Protein AF-A0A5X4XEV2-F1 (afdb_monomer)

Structure (mmCIF, N/CA/C/O backbone):
data_AF-A0A5X4XEV2-F1
#
_entry.id   AF-A0A5X4XEV2-F1
#
loop_
_atom_site.group_PDB
_atom_site.id
_atom_site.type_symbol
_atom_site.label_atom_id
_atom_site.label_alt_id
_atom_site.label_comp_id
_atom_site.label_asym_id
_atom_site.label_entity_id
_atom_site.label_seq_id
_atom_site.pdbx_PDB_ins_code
_atom_site.Cartn_x
_atom_site.Cartn_y
_atom_site.Cartn_z
_atom_site.occupancy
_atom_site.B_iso_or_equiv
_atom_site.auth_seq_id
_atom_site.auth_comp_id
_atom_site.auth_asym_id
_atom_site.auth_atom_id
_atom_site.pdbx_PDB_model_num
ATOM 1 N N . MET A 1 1 ? 33.343 60.397 14.499 1.00 38.00 1 MET A N 1
ATOM 2 C CA . MET A 1 1 ? 32.042 59.978 15.059 1.00 38.00 1 MET A CA 1
ATOM 3 C C . MET A 1 1 ? 31.693 58.608 14.501 1.00 38.00 1 MET A C 1
ATOM 5 O O . MET A 1 1 ? 31.840 58.446 13.301 1.00 38.00 1 MET A O 1
ATOM 9 N N . GLN A 1 2 ? 31.214 57.716 15.379 1.00 44.31 2 GLN A N 1
ATOM 10 C CA . GLN A 1 2 ? 30.394 56.513 15.117 1.00 44.31 2 GLN A CA 1
ATOM 11 C C . GLN A 1 2 ? 31.117 55.279 14.528 1.00 44.31 2 GLN A C 1
ATOM 13 O O . GLN A 1 2 ? 31.561 55.292 13.391 1.00 44.31 2 GLN A O 1
ATOM 18 N N . VAL A 1 3 ? 31.498 54.343 15.413 1.00 43.12 3 VAL A N 1
ATOM 19 C CA . VAL A 1 3 ? 30.909 53.005 15.738 1.00 43.12 3 VAL A CA 1
ATOM 20 C C . VAL A 1 3 ? 31.495 51.888 14.852 1.00 43.12 3 VAL A C 1
ATOM 22 O O . VAL A 1 3 ? 31.408 51.961 13.638 1.00 43.12 3 VAL A O 1
ATOM 25 N N . ALA A 1 4 ? 32.362 51.030 15.415 1.00 39.34 4 ALA A N 1
ATOM 26 C CA . ALA A 1 4 ? 32.105 49.610 15.748 1.00 39.34 4 ALA A CA 1
ATOM 27 C C . ALA A 1 4 ? 31.676 48.770 14.518 1.00 39.34 4 ALA A C 1
ATOM 29 O O . ALA A 1 4 ? 30.735 49.132 13.834 1.00 39.34 4 ALA A O 1
ATOM 30 N N . ASN A 1 5 ? 32.262 47.627 14.163 1.00 38.41 5 ASN A N 1
ATOM 31 C CA . ASN A 1 5 ? 32.803 46.561 14.993 1.00 38.41 5 ASN A CA 1
ATOM 32 C C . ASN A 1 5 ? 33.659 45.616 14.119 1.00 38.41 5 ASN A C 1
ATOM 34 O O . ASN A 1 5 ? 33.321 45.350 12.968 1.00 38.41 5 ASN A O 1
ATOM 38 N N . GLN A 1 6 ? 34.753 45.116 14.687 1.00 44.41 6 GLN A N 1
ATOM 39 C CA . GLN A 1 6 ? 35.587 44.045 14.140 1.00 44.41 6 GLN A CA 1
ATOM 40 C C . GLN A 1 6 ? 34.987 42.676 14.536 1.00 44.41 6 GLN A C 1
ATOM 42 O O . GLN A 1 6 ? 34.251 42.587 15.512 1.00 44.41 6 GLN A O 1
ATOM 47 N N . ASN A 1 7 ? 35.407 41.615 13.840 1.00 38.28 7 ASN A N 1
ATOM 48 C CA . ASN A 1 7 ? 35.335 40.190 14.216 1.00 38.28 7 ASN A CA 1
ATOM 49 C C . ASN A 1 7 ? 34.052 39.348 13.977 1.00 38.28 7 ASN A C 1
ATOM 51 O O . ASN A 1 7 ? 33.161 39.280 14.817 1.00 38.28 7 ASN A O 1
ATOM 55 N N . ALA A 1 8 ? 34.173 38.503 12.936 1.00 42.47 8 ALA A N 1
ATOM 56 C CA . ALA A 1 8 ? 33.989 37.034 12.950 1.00 42.47 8 ALA A CA 1
ATOM 57 C C . ALA A 1 8 ? 32.546 36.447 12.832 1.00 42.47 8 ALA A C 1
ATOM 59 O O . ALA A 1 8 ? 31.571 37.187 12.876 1.00 42.47 8 ALA A O 1
ATOM 60 N N . PRO A 1 9 ? 32.388 35.137 12.521 1.00 53.22 9 PRO A N 1
ATOM 61 C CA . PRO A 1 9 ? 31.977 34.663 11.194 1.00 53.22 9 PRO A CA 1
ATOM 62 C C . PRO A 1 9 ? 30.689 33.818 11.225 1.00 53.22 9 PRO A C 1
ATOM 64 O O . PRO A 1 9 ? 30.457 33.045 12.150 1.00 53.22 9 PRO A O 1
ATOM 67 N N . GLY A 1 10 ? 29.866 33.881 10.179 1.00 35.44 10 GLY A N 1
ATOM 68 C CA . GLY A 1 10 ? 28.685 33.023 10.124 1.00 35.44 10 GLY A CA 1
ATOM 69 C C . GLY A 1 10 ? 27.785 33.249 8.921 1.00 35.44 10 GLY A C 1
ATOM 70 O O . GLY A 1 10 ? 26.967 34.155 8.926 1.00 35.44 10 GLY A O 1
ATOM 71 N N . GLN A 1 11 ? 27.887 32.309 7.982 1.00 45.56 11 GLN A N 1
ATOM 72 C CA . GLN A 1 11 ? 26.792 31.782 7.160 1.00 45.56 11 GLN A CA 1
ATOM 73 C C . GLN A 1 11 ? 26.235 32.609 5.981 1.00 45.56 11 GLN A C 1
ATOM 75 O O . GLN A 1 11 ? 26.355 33.830 5.932 1.00 45.56 11 GLN A O 1
ATOM 80 N N . PRO A 1 12 ? 25.710 31.896 4.958 1.00 47.31 12 PRO A N 1
ATOM 81 C CA . PRO A 1 12 ? 25.701 32.338 3.572 1.00 47.31 12 PRO A CA 1
ATOM 82 C C . PRO A 1 12 ? 24.344 32.901 3.138 1.00 47.31 12 PRO A C 1
ATOM 84 O O . PRO A 1 12 ? 23.293 32.493 3.628 1.00 47.31 12 PRO A O 1
ATOM 87 N N . SER A 1 13 ? 24.355 33.788 2.144 1.00 43.50 13 SER A N 1
ATOM 88 C CA . SER A 1 13 ? 23.149 34.262 1.459 1.00 43.50 13 SER A CA 1
ATOM 89 C C . SER A 1 13 ? 23.216 33.911 -0.030 1.00 43.50 13 SER A C 1
ATOM 91 O O . SER A 1 13 ? 23.925 34.547 -0.796 1.00 43.50 13 SER A O 1
ATOM 93 N N . LEU A 1 14 ? 22.501 32.836 -0.368 1.00 44.69 14 LEU A N 1
ATOM 94 C CA . LEU A 1 14 ? 21.601 32.643 -1.515 1.00 44.69 14 LEU A CA 1
ATOM 95 C C . LEU A 1 14 ? 22.022 33.071 -2.941 1.00 44.69 14 LEU A C 1
ATOM 97 O O . LEU A 1 14 ? 22.116 34.246 -3.272 1.00 44.69 14 LEU A O 1
ATOM 101 N N . SER A 1 15 ? 22.017 32.044 -3.801 1.00 46.38 15 SER A N 1
ATOM 102 C CA . SER A 1 15 ? 21.331 32.007 -5.105 1.00 46.38 15 SER A CA 1
ATOM 103 C C . SER A 1 15 ? 21.875 32.851 -6.261 1.00 46.38 15 SER A C 1
ATOM 105 O O . SER A 1 15 ? 21.515 34.007 -6.438 1.00 46.38 15 SER A O 1
ATOM 107 N N . ASN A 1 16 ? 22.652 32.202 -7.131 1.00 42.06 16 ASN A N 1
ATOM 108 C CA . ASN A 1 16 ? 22.270 31.886 -8.519 1.00 42.06 16 ASN A CA 1
ATOM 109 C C . ASN A 1 16 ? 23.535 31.512 -9.297 1.00 42.06 16 ASN A C 1
ATOM 111 O O . ASN A 1 16 ? 24.273 32.379 -9.756 1.00 42.06 16 ASN A O 1
ATOM 115 N N . TYR A 1 17 ? 23.768 30.213 -9.473 1.00 45.00 17 TYR A N 1
ATOM 116 C CA . TYR A 1 17 ? 24.698 29.752 -10.495 1.00 45.00 17 TYR A CA 1
ATOM 117 C C . TYR A 1 17 ? 23.920 29.518 -11.788 1.00 45.00 17 TYR A C 1
ATOM 119 O O . TYR A 1 17 ? 23.282 28.483 -11.974 1.00 45.00 17 TYR A O 1
ATOM 127 N N . ASP A 1 18 ? 23.975 30.525 -12.657 1.00 44.56 18 ASP A N 1
ATOM 128 C CA . ASP A 1 18 ? 23.758 30.380 -14.090 1.00 44.56 18 ASP A CA 1
ATOM 129 C C . ASP A 1 18 ? 24.847 29.448 -14.646 1.00 44.56 18 ASP A C 1
ATOM 131 O O . ASP A 1 18 ? 26.029 29.785 -14.676 1.00 44.56 18 ASP A O 1
ATOM 135 N N . PHE A 1 19 ? 24.448 28.239 -15.037 1.00 51.53 19 PHE A N 1
ATOM 136 C CA . PHE A 1 19 ? 25.269 27.320 -15.825 1.00 51.53 19 PHE A CA 1
ATOM 137 C C . PHE A 1 19 ? 24.706 27.249 -17.247 1.00 51.53 19 PHE A C 1
ATOM 139 O O . PHE A 1 19 ? 24.366 26.177 -17.750 1.00 51.53 19 PHE A O 1
ATOM 146 N N . SER A 1 20 ? 24.637 28.394 -17.930 1.00 53.84 20 SER A N 1
ATOM 147 C CA . SER A 1 20 ? 24.452 28.445 -19.385 1.00 53.84 20 SER A CA 1
ATOM 148 C C . SER A 1 20 ? 25.756 28.118 -20.117 1.00 53.84 20 SER A C 1
ATOM 150 O O . SER A 1 20 ? 26.235 28.906 -20.920 1.00 53.84 20 SER A O 1
ATOM 152 N N . GLN A 1 21 ? 26.355 26.954 -19.845 1.00 54.28 21 GLN A N 1
ATOM 153 C CA . GLN A 1 21 ? 27.439 26.385 -20.655 1.00 54.28 21 GLN A CA 1
ATOM 154 C C . GLN A 1 21 ? 27.399 24.856 -20.587 1.00 54.28 21 GLN A C 1
ATOM 156 O O . GLN A 1 21 ? 28.130 24.221 -19.828 1.00 54.28 21 GLN A O 1
ATOM 161 N N . ARG A 1 22 ? 26.549 24.238 -21.412 1.00 51.59 22 ARG A N 1
ATOM 162 C CA . ARG A 1 22 ? 26.744 22.843 -21.824 1.00 51.59 22 ARG A CA 1
ATOM 163 C C . ARG A 1 22 ? 26.696 22.780 -23.353 1.00 51.59 22 ARG A C 1
ATOM 165 O O . ARG A 1 22 ? 25.700 23.213 -23.926 1.00 51.59 22 ARG A O 1
ATOM 172 N N . PRO A 1 23 ? 27.754 22.290 -24.020 1.00 53.81 23 PRO A N 1
ATOM 173 C CA . PRO A 1 23 ? 27.787 22.166 -25.471 1.00 53.81 23 PRO A CA 1
ATOM 174 C C . PRO A 1 23 ? 26.729 21.167 -25.960 1.00 53.81 23 PRO A C 1
ATOM 176 O O . PRO A 1 23 ? 26.531 20.110 -25.359 1.00 53.81 23 PRO A O 1
ATOM 179 N N . ASN A 1 24 ? 26.083 21.492 -27.082 1.00 53.16 24 ASN A N 1
ATOM 180 C CA . ASN A 1 24 ? 25.169 20.624 -27.826 1.00 53.16 24 ASN A CA 1
ATOM 181 C C . ASN A 1 24 ? 25.911 19.407 -28.420 1.00 53.16 24 ASN A C 1
ATOM 183 O O . ASN A 1 24 ? 26.162 19.338 -29.621 1.00 53.16 24 ASN A O 1
ATOM 187 N N . VAL A 1 25 ? 26.240 18.419 -27.589 1.00 57.62 25 VAL A N 1
ATOM 188 C CA . VAL A 1 25 ? 26.893 17.158 -28.002 1.00 57.62 25 VAL A CA 1
ATOM 189 C C . VAL A 1 25 ? 25.919 16.089 -28.525 1.00 57.62 25 VAL A C 1
ATOM 191 O O . VAL A 1 25 ? 26.314 14.950 -28.734 1.00 57.62 25 VAL A O 1
ATOM 194 N N . GLY A 1 26 ? 24.643 16.417 -28.738 1.00 51.59 26 GLY A N 1
ATOM 195 C CA . GLY A 1 26 ? 23.605 15.407 -28.986 1.00 51.59 26 GLY A CA 1
ATOM 196 C C . GLY A 1 26 ? 23.166 15.183 -30.434 1.00 51.59 26 GLY A C 1
ATOM 197 O O . GLY A 1 26 ? 22.459 14.215 -30.686 1.00 51.59 26 GLY A O 1
ATOM 198 N N . VAL A 1 27 ? 23.516 16.049 -31.393 1.00 58.69 27 VAL A N 1
ATOM 199 C CA . VAL A 1 27 ? 22.901 15.998 -32.739 1.00 58.69 27 VAL A CA 1
ATOM 200 C C . VAL A 1 27 ? 23.942 16.186 -33.840 1.00 58.69 27 VAL A C 1
ATOM 202 O O . VAL A 1 27 ? 23.892 17.113 -34.637 1.00 58.69 27 VAL A O 1
ATOM 205 N N . GLN A 1 28 ? 24.912 15.279 -33.877 1.00 54.28 28 GLN A N 1
ATOM 206 C CA . GLN A 1 28 ? 25.735 15.015 -35.061 1.00 54.28 28 GLN A CA 1
ATOM 207 C C . GLN A 1 28 ? 25.769 13.500 -35.293 1.00 54.28 28 GLN A C 1
ATOM 209 O O . GLN A 1 28 ? 26.813 12.864 -35.247 1.00 54.28 28 GLN A O 1
ATOM 214 N N . LEU A 1 29 ? 24.592 12.901 -35.490 1.00 54.25 29 LEU A N 1
ATOM 215 C CA . LEU A 1 29 ? 24.440 11.485 -35.843 1.00 54.25 29 LEU A CA 1
ATOM 216 C C . LEU A 1 29 ? 23.557 11.348 -37.091 1.00 54.25 29 LEU A C 1
ATOM 218 O O . LEU A 1 29 ? 22.565 10.631 -37.100 1.00 54.25 29 LEU A O 1
ATOM 222 N N . ALA A 1 30 ? 23.888 12.100 -38.142 1.00 56.88 30 ALA A N 1
ATOM 223 C CA . ALA A 1 30 ? 23.190 12.029 -39.429 1.00 56.88 30 ALA A CA 1
ATOM 224 C C . ALA A 1 30 ? 24.101 11.614 -40.598 1.00 56.88 30 ALA A C 1
ATOM 226 O O . ALA A 1 30 ? 23.652 11.601 -41.739 1.00 56.88 30 ALA A O 1
ATOM 227 N N . GLN A 1 31 ? 25.364 11.243 -40.347 1.00 47.97 31 GLN A N 1
ATOM 228 C CA . GLN A 1 31 ? 26.290 10.775 -41.387 1.00 47.97 31 GLN A CA 1
ATOM 229 C C . GLN A 1 31 ? 27.092 9.566 -40.896 1.00 47.97 31 GLN A C 1
ATOM 231 O O . GLN A 1 31 ? 28.210 9.694 -40.416 1.00 47.97 31 GLN A O 1
ATOM 236 N N . GLY A 1 32 ? 26.501 8.374 -40.966 1.00 46.94 32 GLY A N 1
ATOM 237 C CA . GLY A 1 32 ? 27.160 7.160 -40.474 1.00 46.94 32 GLY A CA 1
ATOM 238 C C . GLY A 1 32 ? 26.431 5.868 -40.822 1.00 46.94 32 GLY A C 1
ATOM 239 O O . GLY A 1 32 ? 26.342 4.975 -39.991 1.00 46.94 32 GLY A O 1
ATOM 240 N N . ILE A 1 33 ? 25.896 5.755 -42.040 1.00 52.38 33 ILE A N 1
ATOM 241 C CA . ILE A 1 33 ? 25.111 4.590 -42.500 1.00 52.38 33 ILE A CA 1
ATOM 242 C C . ILE A 1 33 ? 25.954 3.286 -42.599 1.00 52.38 33 ILE A C 1
ATOM 244 O O . ILE A 1 33 ? 25.407 2.211 -42.806 1.00 52.38 33 ILE A O 1
ATOM 248 N N . GLY A 1 34 ? 27.274 3.323 -42.365 1.00 45.78 34 GLY A N 1
ATOM 249 C CA . GLY A 1 34 ? 28.163 2.150 -42.461 1.00 45.78 34 GLY A CA 1
ATOM 250 C C . GLY A 1 34 ? 28.458 1.365 -41.169 1.00 45.78 34 GLY A C 1
ATOM 251 O O . GLY A 1 34 ? 28.997 0.268 -41.265 1.00 45.78 34 GLY A O 1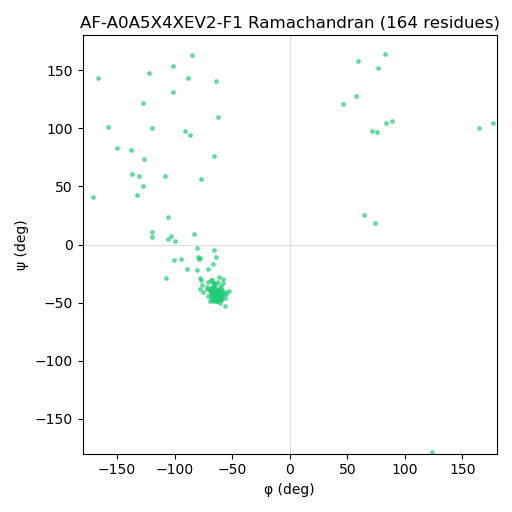
ATOM 252 N N . ALA A 1 35 ? 28.134 1.878 -39.972 1.00 44.50 35 ALA A N 1
ATOM 253 C CA . ALA A 1 35 ? 28.538 1.279 -38.677 1.00 44.50 35 ALA A CA 1
ATOM 254 C C . ALA A 1 35 ? 27.358 0.854 -37.773 1.00 44.50 35 ALA A C 1
ATOM 256 O O . ALA A 1 35 ? 27.528 0.532 -36.597 1.00 44.50 35 ALA A O 1
ATOM 257 N N . VAL A 1 36 ? 26.142 0.859 -38.318 1.00 47.62 36 VAL A N 1
ATOM 258 C CA . VAL A 1 36 ? 24.882 0.686 -37.576 1.00 47.62 36 VAL A CA 1
ATOM 259 C C . VAL A 1 36 ? 24.534 -0.766 -37.223 1.00 47.62 36 VAL A C 1
ATOM 261 O O . VAL A 1 36 ? 23.659 -0.989 -36.399 1.00 47.62 36 VAL A O 1
ATOM 264 N N . GLY A 1 37 ? 25.230 -1.769 -37.766 1.00 46.56 37 GLY A N 1
ATOM 265 C CA . GLY A 1 37 ? 24.892 -3.176 -37.505 1.00 46.56 37 GLY A CA 1
ATOM 266 C C . GLY A 1 37 ? 25.179 -3.658 -36.074 1.00 46.56 37 GLY A C 1
ATOM 267 O O . GLY A 1 37 ? 24.376 -4.389 -35.509 1.00 46.56 37 GLY A O 1
ATOM 268 N N . GLN A 1 38 ? 26.301 -3.246 -35.466 1.00 46.69 38 GLN A N 1
ATOM 269 C CA . GLN A 1 38 ? 26.755 -3.789 -34.169 1.00 46.69 38 GLN A CA 1
ATOM 270 C C . GLN A 1 38 ? 26.592 -2.824 -32.981 1.00 46.69 38 GLN A C 1
ATOM 272 O O . GLN A 1 38 ? 26.390 -3.278 -31.856 1.00 46.69 38 GLN A O 1
ATOM 277 N N . ALA A 1 39 ? 26.637 -1.504 -33.201 1.00 49.91 39 ALA A N 1
ATOM 278 C CA . ALA A 1 39 ? 26.470 -0.514 -32.130 1.00 49.91 39 ALA A CA 1
ATOM 279 C C . ALA A 1 39 ? 24.997 -0.309 -31.723 1.00 49.91 39 ALA A C 1
ATOM 281 O O . ALA A 1 39 ? 24.717 -0.027 -30.559 1.00 49.91 39 ALA A O 1
ATOM 282 N N . ILE A 1 40 ? 24.052 -0.515 -32.650 1.00 50.25 40 ILE A N 1
ATOM 283 C CA . ILE A 1 40 ? 22.614 -0.454 -32.348 1.00 50.25 40 ILE A CA 1
ATOM 284 C C . ILE A 1 40 ? 22.218 -1.589 -31.395 1.00 50.25 40 ILE A C 1
ATOM 286 O O . ILE A 1 40 ? 21.544 -1.328 -30.405 1.00 50.25 40 ILE A O 1
ATOM 290 N N . GLN A 1 41 ? 22.729 -2.812 -31.595 1.00 50.19 41 GLN A N 1
ATOM 291 C CA . GLN A 1 41 ? 22.442 -3.936 -30.692 1.00 50.19 41 GLN A CA 1
ATOM 292 C C . GLN A 1 41 ? 22.913 -3.696 -29.249 1.00 50.19 41 GLN A C 1
ATOM 294 O O . GLN A 1 41 ? 22.201 -4.051 -28.311 1.00 50.19 41 GLN A O 1
ATOM 299 N N . GLN A 1 42 ? 24.092 -3.093 -29.049 1.00 52.03 42 GLN A N 1
ATOM 300 C CA . GLN A 1 42 ? 24.590 -2.806 -27.696 1.00 52.03 42 GLN A CA 1
ATOM 301 C C . GLN A 1 42 ? 23.823 -1.664 -27.020 1.00 52.03 42 GLN A C 1
ATOM 303 O O . GLN A 1 42 ? 23.561 -1.730 -25.819 1.00 52.03 42 GLN A O 1
ATOM 308 N N . ASN A 1 43 ? 23.427 -0.636 -27.777 1.00 55.81 43 ASN A N 1
ATOM 309 C CA . ASN A 1 43 ? 22.701 0.500 -27.216 1.00 55.81 43 ASN A CA 1
ATOM 310 C C . ASN A 1 43 ? 21.222 0.172 -26.938 1.00 55.81 43 ASN A C 1
ATOM 312 O O . ASN A 1 43 ? 20.686 0.610 -25.922 1.00 55.81 43 ASN A O 1
ATOM 316 N N . GLU A 1 44 ? 20.579 -0.652 -27.775 1.00 59.25 44 GLU A N 1
ATOM 317 C CA . GLU A 1 44 ? 19.208 -1.129 -27.541 1.00 59.25 44 GLU A CA 1
ATOM 318 C C . GLU A 1 44 ? 19.104 -1.999 -26.288 1.00 59.25 44 GLU A C 1
ATOM 320 O O . GLU A 1 44 ? 18.175 -1.828 -25.501 1.00 59.25 44 GLU A O 1
ATOM 325 N N . ALA A 1 45 ? 20.063 -2.902 -26.058 1.00 61.50 45 ALA A N 1
ATOM 326 C CA . ALA A 1 45 ? 20.065 -3.746 -24.864 1.00 61.50 45 ALA A CA 1
ATOM 327 C C . ALA A 1 45 ? 20.213 -2.915 -23.576 1.00 61.50 45 ALA A C 1
ATOM 329 O O . ALA A 1 45 ? 19.486 -3.135 -22.605 1.00 61.50 45 ALA A O 1
ATOM 330 N N . ALA A 1 46 ? 21.100 -1.914 -23.585 1.00 66.38 46 ALA A N 1
ATOM 331 C CA . ALA A 1 46 ? 21.287 -1.004 -22.458 1.00 66.38 46 ALA A CA 1
ATOM 332 C C . ALA A 1 46 ? 20.055 -0.115 -22.212 1.00 66.38 46 ALA A C 1
ATOM 334 O O . ALA A 1 46 ? 19.652 0.078 -21.062 1.00 66.38 46 ALA A O 1
ATOM 335 N N . GLN A 1 47 ? 19.420 0.392 -23.275 1.00 70.62 47 GLN A N 1
ATOM 336 C CA . GLN A 1 47 ? 18.179 1.159 -23.156 1.00 70.62 47 GLN A CA 1
ATOM 337 C C . GLN A 1 47 ? 17.036 0.304 -22.616 1.00 70.62 47 GLN A C 1
ATOM 339 O O . GLN A 1 47 ? 16.376 0.733 -21.675 1.00 70.62 47 GLN A O 1
ATOM 344 N N . ARG A 1 48 ? 16.844 -0.918 -23.127 1.00 73.62 48 ARG A N 1
ATOM 345 C CA . ARG A 1 48 ? 15.805 -1.837 -22.637 1.00 73.62 48 ARG A CA 1
ATOM 346 C C . ARG A 1 48 ? 15.982 -2.190 -21.169 1.00 73.62 48 ARG A C 1
ATOM 348 O O . ARG A 1 48 ? 15.002 -2.192 -20.433 1.00 73.62 48 ARG A O 1
ATOM 355 N N . LEU A 1 49 ? 17.216 -2.416 -20.720 1.00 74.12 49 LEU A N 1
ATOM 356 C CA . LEU A 1 49 ? 17.492 -2.688 -19.311 1.00 74.12 49 LEU A CA 1
ATOM 357 C C . LEU A 1 49 ? 17.199 -1.472 -18.417 1.00 74.12 49 LEU A C 1
ATOM 359 O O . LEU A 1 49 ? 16.736 -1.625 -17.287 1.00 74.12 49 LEU A O 1
ATOM 363 N N . SER A 1 50 ? 17.472 -0.263 -18.906 1.00 80.75 50 SER A N 1
ATOM 364 C CA . SER A 1 50 ? 17.192 0.980 -18.181 1.00 80.75 50 SER A CA 1
ATOM 365 C C . SER A 1 50 ? 15.686 1.266 -18.100 1.00 80.75 50 SER A C 1
ATOM 367 O O . SER A 1 50 ? 15.168 1.563 -17.023 1.00 80.75 50 SER A O 1
ATOM 369 N N . ASP A 1 51 ? 14.965 1.093 -19.212 1.00 82.56 51 ASP A N 1
ATOM 370 C CA . ASP A 1 51 ? 13.504 1.225 -19.276 1.00 82.56 51 ASP A CA 1
ATOM 371 C C . ASP A 1 51 ? 12.816 0.196 -18.373 1.00 82.56 51 ASP A C 1
ATOM 373 O O . ASP A 1 51 ? 11.951 0.549 -17.572 1.00 82.56 51 ASP A O 1
ATOM 377 N N . PHE A 1 52 ? 13.282 -1.057 -18.415 1.00 84.38 52 PHE A N 1
ATOM 378 C CA . PHE A 1 52 ? 12.839 -2.120 -17.521 1.00 84.38 52 PHE A CA 1
ATOM 379 C C . PHE A 1 52 ? 13.030 -1.740 -16.051 1.00 84.38 52 PHE A C 1
ATOM 381 O O . PHE A 1 52 ? 12.070 -1.795 -15.294 1.00 84.38 52 PHE A O 1
ATOM 388 N N . GLN A 1 53 ? 14.231 -1.323 -15.634 1.00 83.69 53 GLN A N 1
ATOM 389 C CA . GLN A 1 53 ? 14.489 -0.956 -14.235 1.00 83.69 53 GLN A CA 1
ATOM 390 C C . GLN A 1 53 ? 13.575 0.177 -13.764 1.00 83.69 53 GLN A C 1
ATOM 392 O O . GLN A 1 53 ? 13.073 0.150 -12.640 1.00 83.69 53 GLN A O 1
ATOM 397 N N . LYS A 1 54 ? 13.329 1.163 -14.630 1.00 86.50 54 LYS A N 1
ATOM 398 C CA . LYS A 1 54 ? 12.472 2.304 -14.316 1.00 86.50 54 LYS A CA 1
ATOM 399 C C . LYS A 1 54 ? 11.005 1.893 -14.195 1.00 86.50 54 LYS A C 1
ATOM 401 O O . LYS A 1 54 ? 10.364 2.237 -13.204 1.00 86.50 54 LYS A O 1
ATOM 406 N N . ALA A 1 55 ? 10.490 1.143 -15.165 1.00 86.00 55 ALA A N 1
ATOM 407 C CA . ALA A 1 55 ? 9.108 0.681 -15.170 1.00 86.00 55 ALA A CA 1
ATOM 408 C C . ALA A 1 55 ? 8.847 -0.368 -14.076 1.00 86.00 55 ALA A C 1
ATOM 410 O O . ALA A 1 55 ? 7.821 -0.308 -13.409 1.00 86.00 55 ALA A O 1
ATOM 411 N N . PHE A 1 56 ? 9.805 -1.263 -13.819 1.00 85.75 56 PHE A N 1
ATOM 412 C CA . PHE A 1 56 ? 9.761 -2.221 -12.716 1.00 85.75 56 PHE A CA 1
ATOM 413 C C . PHE A 1 56 ? 9.747 -1.496 -11.377 1.00 85.75 56 PHE A C 1
ATOM 415 O O . PHE A 1 56 ? 8.884 -1.777 -10.561 1.00 85.75 56 PHE A O 1
ATOM 422 N N . GLY A 1 57 ? 10.640 -0.526 -11.160 1.00 83.69 57 GLY A N 1
ATOM 423 C CA . GLY A 1 57 ? 10.668 0.252 -9.923 1.00 83.69 57 GLY A CA 1
ATOM 424 C C . GLY A 1 57 ? 9.377 1.039 -9.689 1.00 83.69 57 GLY A C 1
ATOM 425 O O . GLY A 1 57 ? 8.876 1.067 -8.569 1.00 83.69 57 GLY A O 1
ATOM 426 N N . GLN A 1 58 ? 8.802 1.632 -10.740 1.00 87.12 58 GLN A N 1
ATOM 427 C CA . GLN A 1 58 ? 7.517 2.332 -10.655 1.00 87.12 58 GLN A CA 1
ATOM 428 C C . GLN A 1 58 ? 6.359 1.379 -10.357 1.00 87.12 58 GLN A C 1
ATOM 430 O O . GLN A 1 58 ? 5.582 1.645 -9.446 1.00 87.12 58 GLN A O 1
ATOM 435 N N . ALA A 1 59 ? 6.264 0.264 -11.080 1.00 84.75 59 ALA A N 1
ATOM 436 C CA . ALA A 1 59 ? 5.216 -0.727 -10.874 1.00 84.75 59 ALA A CA 1
ATOM 437 C C . ALA A 1 59 ? 5.354 -1.422 -9.510 1.00 84.75 59 ALA A C 1
ATOM 439 O O . ALA A 1 59 ? 4.361 -1.644 -8.827 1.00 84.75 59 ALA A O 1
ATOM 440 N N . TYR A 1 60 ? 6.583 -1.683 -9.064 1.00 80.69 60 TYR A N 1
ATOM 441 C CA . TYR A 1 60 ? 6.877 -2.233 -7.746 1.00 80.69 60 TYR A CA 1
ATOM 442 C C . TYR A 1 60 ? 6.490 -1.261 -6.628 1.00 80.69 60 TYR A C 1
ATOM 444 O O . TYR A 1 60 ? 5.779 -1.645 -5.705 1.00 80.69 60 TYR A O 1
ATOM 452 N N . ALA A 1 61 ? 6.880 0.013 -6.737 1.00 77.88 61 ALA A N 1
ATOM 453 C CA . ALA A 1 61 ? 6.516 1.042 -5.764 1.00 77.88 61 ALA A CA 1
ATOM 454 C C . ALA A 1 61 ? 5.006 1.334 -5.738 1.00 77.88 61 ALA A C 1
ATOM 456 O O . ALA A 1 61 ? 4.462 1.647 -4.682 1.00 77.88 61 ALA A O 1
ATOM 457 N N . ALA A 1 62 ? 4.329 1.231 -6.883 1.00 78.56 62 ALA A N 1
ATOM 458 C CA . ALA A 1 62 ? 2.880 1.379 -6.982 1.00 78.56 62 ALA A CA 1
ATOM 459 C C . ALA A 1 62 ? 2.108 0.119 -6.546 1.00 78.56 62 ALA A C 1
ATOM 461 O O . ALA A 1 62 ? 0.892 0.181 -6.381 1.00 78.56 62 ALA A O 1
ATOM 462 N N . GLY A 1 63 ? 2.785 -1.024 -6.378 1.00 74.94 63 GLY A N 1
ATOM 463 C CA . GLY A 1 63 ? 2.135 -2.317 -6.155 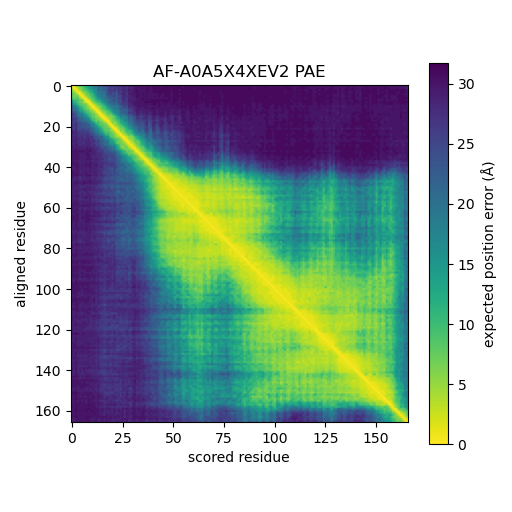1.00 74.94 63 GLY A CA 1
ATOM 464 C C . GLY A 1 63 ? 1.294 -2.790 -7.351 1.00 74.94 63 GLY A C 1
ATOM 465 O O . GLY A 1 63 ? 0.329 -3.536 -7.176 1.00 74.94 63 GLY A O 1
ATOM 466 N N . ASP A 1 64 ? 1.623 -2.335 -8.563 1.00 80.12 64 ASP A N 1
ATOM 467 C CA . ASP A 1 64 ? 0.842 -2.565 -9.776 1.00 80.1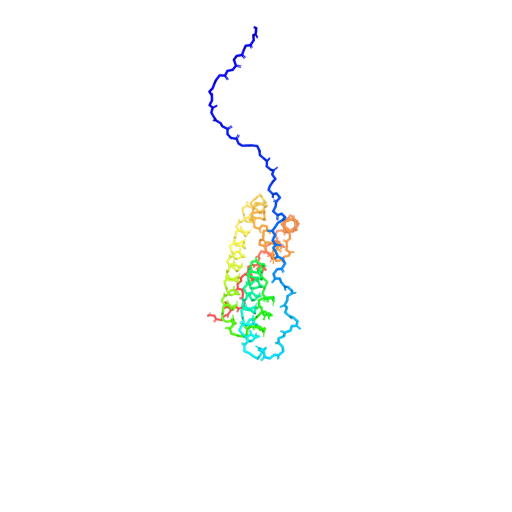2 64 ASP A CA 1
ATOM 468 C C . ASP A 1 64 ? 1.236 -3.892 -10.437 1.00 80.12 64 ASP A C 1
ATOM 470 O O . ASP A 1 64 ? 2.186 -4.006 -11.219 1.00 80.12 64 ASP A O 1
ATOM 474 N N . ARG A 1 65 ? 0.481 -4.935 -10.085 1.00 77.38 65 ARG A N 1
ATOM 475 C CA . ARG A 1 65 ? 0.654 -6.287 -10.624 1.00 77.38 65 ARG A CA 1
ATOM 476 C C . ARG A 1 65 ? 0.427 -6.372 -12.128 1.00 77.38 65 ARG A C 1
ATOM 478 O O . ARG A 1 65 ? 1.068 -7.204 -12.769 1.00 77.38 65 ARG A O 1
ATOM 485 N N . ASP A 1 66 ? -0.465 -5.564 -12.696 1.00 82.75 66 ASP A N 1
ATOM 486 C CA . ASP A 1 66 ? -0.752 -5.644 -14.128 1.00 82.75 66 ASP A CA 1
ATOM 487 C C . ASP A 1 66 ? 0.389 -5.014 -14.929 1.00 82.75 66 ASP A C 1
ATOM 489 O O . ASP A 1 66 ? 0.884 -5.629 -15.876 1.00 82.75 66 ASP A O 1
ATOM 493 N N . ALA A 1 67 ? 0.918 -3.880 -14.456 1.00 83.69 67 ALA A N 1
ATOM 494 C CA . ALA A 1 67 ? 2.122 -3.267 -15.005 1.00 83.69 67 ALA A CA 1
ATOM 495 C C . ALA A 1 67 ? 3.338 -4.202 -14.902 1.00 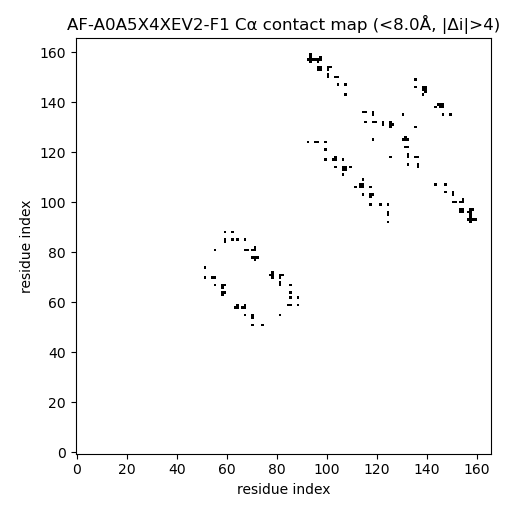83.69 67 ALA A C 1
ATOM 497 O O . ALA A 1 67 ? 4.063 -4.366 -15.883 1.00 83.69 67 ALA A O 1
ATOM 498 N N . LEU A 1 68 ? 3.532 -4.885 -13.765 1.00 85.88 68 LEU A N 1
ATOM 499 C CA . LEU A 1 68 ? 4.581 -5.902 -13.614 1.00 85.88 68 LEU A CA 1
ATOM 500 C C . LEU A 1 68 ? 4.370 -7.085 -14.571 1.00 85.88 68 LEU A C 1
ATOM 502 O O . LEU A 1 68 ? 5.304 -7.498 -15.256 1.00 85.88 68 LEU A O 1
ATOM 506 N N . ARG A 1 69 ? 3.146 -7.602 -14.709 1.00 84.25 69 ARG A N 1
ATOM 507 C CA . ARG A 1 69 ? 2.833 -8.687 -15.654 1.00 84.25 69 ARG A CA 1
ATOM 508 C C . ARG A 1 69 ? 3.067 -8.273 -17.109 1.00 84.25 69 ARG A C 1
ATOM 510 O O . ARG A 1 69 ? 3.567 -9.068 -17.903 1.00 84.25 69 ARG A O 1
ATOM 517 N N . GLN A 1 70 ? 2.745 -7.037 -17.470 1.00 86.56 70 GLN A N 1
ATOM 518 C CA . GLN A 1 70 ? 3.012 -6.498 -18.802 1.00 86.56 70 GLN A CA 1
ATOM 519 C C . GLN A 1 70 ? 4.517 -6.316 -19.040 1.00 86.56 70 GLN A C 1
ATOM 521 O O . GLN A 1 70 ? 5.021 -6.621 -20.127 1.00 86.56 70 GLN A O 1
ATOM 526 N N . LEU A 1 71 ? 5.255 -5.906 -18.005 1.00 85.62 71 LEU A N 1
ATOM 527 C CA . LEU A 1 71 ? 6.714 -5.879 -18.015 1.00 85.62 71 LEU A CA 1
ATOM 528 C C . LEU A 1 71 ? 7.306 -7.275 -18.221 1.00 85.62 71 LEU A C 1
ATOM 530 O O . LEU A 1 71 ? 8.251 -7.423 -18.987 1.00 85.62 71 LEU A O 1
ATOM 534 N N . ALA A 1 72 ? 6.718 -8.295 -17.594 1.00 85.25 72 ALA A N 1
ATOM 535 C CA . ALA A 1 72 ? 7.093 -9.702 -17.730 1.00 85.25 72 ALA A CA 1
ATOM 536 C C . ALA A 1 72 ? 6.848 -10.229 -19.145 1.00 85.25 72 ALA A C 1
ATOM 538 O O . ALA A 1 72 ? 7.700 -10.911 -19.708 1.00 85.25 72 ALA A O 1
ATOM 539 N N . ALA A 1 73 ? 5.724 -9.852 -19.755 1.00 84.19 73 ALA A N 1
ATOM 540 C CA . ALA A 1 73 ? 5.412 -10.206 -21.135 1.00 84.19 73 ALA A CA 1
ATOM 541 C C . ALA A 1 73 ? 6.381 -9.563 -22.146 1.00 84.19 73 ALA A C 1
ATOM 543 O O . ALA A 1 73 ? 6.703 -10.170 -23.165 1.00 84.19 73 ALA A O 1
ATOM 544 N N . THR A 1 74 ? 6.850 -8.342 -21.872 1.00 82.75 74 THR A N 1
ATOM 545 C CA . THR A 1 74 ? 7.774 -7.605 -22.752 1.00 82.75 74 THR A CA 1
ATOM 546 C C . THR A 1 74 ? 9.254 -7.882 -22.466 1.00 82.75 74 THR A C 1
ATO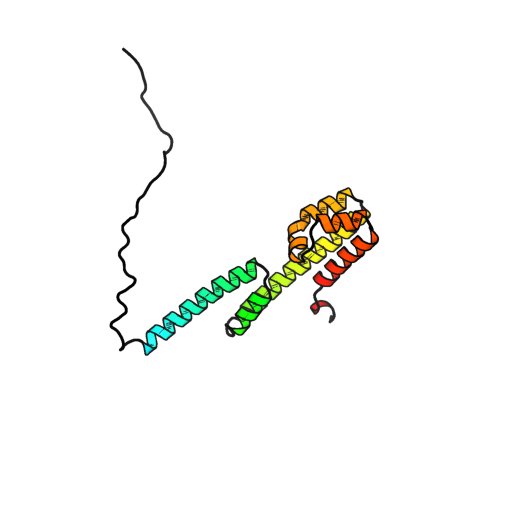M 548 O O . THR A 1 74 ? 10.081 -7.699 -23.359 1.00 82.75 74 THR A O 1
ATOM 551 N N . ASN A 1 75 ? 9.592 -8.357 -21.262 1.00 83.44 75 ASN A N 1
ATOM 552 C CA . ASN A 1 75 ? 10.951 -8.666 -20.811 1.00 83.44 75 ASN A CA 1
ATOM 553 C C . ASN A 1 75 ? 11.022 -10.110 -20.278 1.00 83.44 75 ASN A C 1
ATOM 555 O O . ASN A 1 75 ? 11.122 -10.309 -19.063 1.00 83.44 75 ASN A O 1
ATOM 559 N N . PRO A 1 76 ? 10.983 -11.124 -21.168 1.00 77.44 76 PRO A N 1
ATOM 560 C CA . PRO A 1 76 ? 10.971 -12.530 -20.772 1.00 77.44 76 PRO A CA 1
ATOM 561 C C . PRO A 1 76 ? 12.200 -12.946 -19.948 1.00 77.44 76 PRO A C 1
ATOM 563 O O . PRO A 1 76 ? 12.064 -13.708 -18.996 1.00 77.44 76 PRO A O 1
ATOM 566 N N . ASP A 1 77 ? 13.375 -12.384 -20.247 1.00 84.56 77 ASP A N 1
ATOM 567 C CA . ASP A 1 77 ? 14.619 -12.602 -19.488 1.00 84.56 77 ASP A CA 1
ATOM 568 C C . ASP A 1 77 ? 14.534 -12.147 -18.024 1.00 84.56 77 ASP A C 1
ATOM 570 O O . ASP A 1 77 ? 15.214 -12.689 -17.160 1.00 84.56 77 ASP A O 1
ATOM 574 N N . GLN A 1 78 ? 13.689 -11.157 -17.728 1.00 80.75 78 GLN A N 1
ATOM 575 C CA . GLN A 1 78 ? 13.548 -10.581 -16.390 1.00 80.75 78 GLN A CA 1
ATOM 576 C C . GLN A 1 78 ? 12.287 -11.073 -15.670 1.00 80.75 78 GLN A C 1
ATOM 578 O O . GLN A 1 78 ? 11.971 -10.581 -14.584 1.00 80.75 78 GLN A O 1
ATOM 583 N N . ILE A 1 79 ? 11.562 -12.045 -16.244 1.00 84.38 79 ILE A N 1
ATOM 584 C CA . ILE A 1 79 ? 10.338 -12.608 -15.655 1.00 84.38 79 ILE A CA 1
ATOM 585 C C . ILE A 1 79 ? 10.581 -13.070 -14.223 1.00 84.38 79 ILE A C 1
ATOM 587 O O . ILE A 1 79 ? 9.717 -12.863 -13.381 1.00 84.38 79 ILE A O 1
ATOM 591 N N . GLU A 1 80 ? 11.727 -13.676 -13.927 1.00 84.12 80 GLU A N 1
ATOM 592 C CA . GLU A 1 80 ? 12.025 -14.193 -12.591 1.00 84.12 80 GLU A CA 1
ATOM 593 C C . GLU A 1 80 ? 12.103 -13.067 -11.552 1.00 84.12 80 GLU A C 1
ATOM 595 O O . GLU A 1 80 ? 11.397 -13.114 -10.547 1.00 84.12 80 GLU A O 1
ATOM 600 N N . THR A 1 81 ? 12.852 -12.002 -11.852 1.00 84.56 81 THR A N 1
ATOM 601 C CA . THR A 1 81 ? 12.938 -10.783 -11.032 1.00 84.56 81 THR A CA 1
ATOM 602 C C . THR A 1 81 ? 11.569 -10.136 -10.850 1.00 84.56 81 THR A C 1
ATOM 604 O O . THR A 1 81 ? 11.195 -9.743 -9.745 1.00 84.56 81 THR A O 1
ATOM 607 N N . ILE A 1 82 ? 10.784 -10.055 -11.928 1.00 85.56 82 ILE A N 1
ATOM 608 C CA . ILE A 1 82 ? 9.448 -9.466 -11.880 1.00 85.56 82 ILE A CA 1
ATOM 609 C C . ILE A 1 82 ? 8.490 -10.318 -11.048 1.00 85.56 82 ILE A C 1
ATOM 611 O O . ILE A 1 82 ? 7.733 -9.782 -10.244 1.00 85.56 82 ILE A O 1
ATOM 615 N N . ARG A 1 83 ? 8.529 -11.643 -11.207 1.00 83.69 83 ARG A N 1
ATOM 616 C CA . ARG A 1 83 ? 7.728 -12.591 -10.424 1.00 83.69 83 ARG A CA 1
ATOM 617 C C . ARG A 1 83 ? 8.108 -12.563 -8.954 1.00 83.69 83 ARG A C 1
ATOM 619 O O . ARG A 1 83 ? 7.209 -12.567 -8.122 1.00 83.69 83 ARG A O 1
ATOM 626 N N . GLN A 1 84 ? 9.398 -12.476 -8.639 1.00 85.44 84 GLN A N 1
ATOM 627 C CA . GLN A 1 84 ? 9.863 -12.267 -7.271 1.00 85.44 84 GLN A CA 1
ATOM 628 C C . GLN A 1 84 ? 9.323 -10.947 -6.717 1.00 85.44 84 GLN A C 1
ATOM 630 O O . GLN A 1 84 ? 8.696 -10.955 -5.664 1.00 85.44 84 GLN A O 1
ATOM 635 N N . GLY A 1 85 ? 9.466 -9.838 -7.451 1.00 81.56 85 GLY A N 1
ATOM 636 C CA . GLY A 1 85 ? 8.917 -8.536 -7.061 1.00 81.56 85 GLY A CA 1
ATOM 637 C C . GLY A 1 85 ? 7.406 -8.576 -6.817 1.00 81.56 85 GLY A C 1
ATOM 638 O O . GLY A 1 85 ? 6.945 -8.114 -5.780 1.00 81.56 85 GLY A O 1
ATOM 639 N N . MET A 1 86 ? 6.641 -9.205 -7.716 1.00 82.62 86 MET A N 1
ATOM 640 C CA . MET A 1 86 ? 5.204 -9.437 -7.532 1.00 82.62 86 MET A CA 1
ATOM 641 C C . MET A 1 86 ? 4.905 -10.275 -6.289 1.00 82.62 86 MET A C 1
ATOM 643 O O . MET A 1 86 ? 3.939 -9.975 -5.600 1.00 82.62 86 MET A O 1
ATOM 647 N N . GLY A 1 87 ? 5.704 -11.305 -6.000 1.00 80.44 87 GLY A N 1
ATOM 648 C CA . GLY A 1 87 ? 5.559 -12.132 -4.802 1.00 80.44 87 GLY A CA 1
ATOM 649 C C . GLY A 1 87 ? 5.843 -11.363 -3.512 1.00 80.44 87 GLY A C 1
ATOM 650 O O . GLY A 1 87 ? 5.106 -11.523 -2.547 1.00 80.44 87 GLY A O 1
ATOM 651 N N . PHE A 1 88 ? 6.848 -10.480 -3.499 1.00 80.56 88 PHE A N 1
ATOM 652 C CA . PHE A 1 88 ? 7.129 -9.604 -2.356 1.00 80.56 88 PHE A CA 1
ATOM 653 C C . PHE A 1 88 ? 6.013 -8.585 -2.121 1.00 80.56 88 PHE A C 1
ATOM 655 O O . PHE A 1 88 ? 5.591 -8.418 -0.983 1.00 80.56 88 PHE A O 1
ATOM 662 N N . ILE A 1 89 ? 5.510 -7.944 -3.181 1.00 77.56 89 ILE A N 1
ATOM 663 C CA . ILE A 1 89 ? 4.377 -7.010 -3.091 1.00 77.56 89 ILE A CA 1
ATOM 664 C C . ILE A 1 89 ? 3.135 -7.729 -2.577 1.00 77.56 89 ILE A C 1
ATOM 666 O O . ILE A 1 89 ? 2.427 -7.188 -1.734 1.00 77.56 89 ILE A O 1
ATOM 670 N N . ASP A 1 90 ? 2.864 -8.942 -3.067 1.00 76.50 90 ASP A N 1
ATOM 671 C CA . ASP A 1 90 ? 1.713 -9.702 -2.592 1.00 76.50 90 ASP A CA 1
ATOM 672 C C . ASP A 1 90 ? 1.884 -10.153 -1.156 1.00 76.50 90 ASP A C 1
ATOM 674 O O . ASP A 1 90 ? 0.943 -10.036 -0.390 1.00 76.50 90 ASP A O 1
ATOM 678 N N . ALA A 1 91 ? 3.068 -10.627 -0.772 1.00 76.25 91 ALA A N 1
ATOM 679 C CA . ALA A 1 91 ? 3.346 -11.006 0.605 1.00 76.25 91 ALA A CA 1
ATOM 680 C C . ALA A 1 91 ? 3.200 -9.807 1.552 1.00 76.25 91 ALA A C 1
ATOM 682 O O . ALA A 1 91 ? 2.604 -9.948 2.616 1.00 76.25 91 ALA A O 1
ATOM 683 N N . ASP A 1 92 ? 3.684 -8.629 1.152 1.00 77.44 92 ASP A N 1
ATOM 684 C CA . ASP A 1 92 ? 3.551 -7.388 1.914 1.00 77.44 92 ASP A CA 1
ATOM 685 C C . ASP A 1 92 ? 2.088 -6.933 2.008 1.00 77.44 92 ASP A C 1
ATOM 687 O O . ASP A 1 92 ? 1.594 -6.713 3.114 1.00 77.44 92 ASP A O 1
ATOM 691 N N . LYS A 1 93 ? 1.348 -6.900 0.887 1.00 74.19 93 LYS A N 1
ATOM 692 C CA . LYS A 1 93 ? -0.095 -6.597 0.887 1.00 74.19 93 LYS A CA 1
ATOM 693 C C . LYS A 1 93 ? -0.877 -7.591 1.727 1.00 74.19 93 LYS A C 1
ATOM 695 O O . LYS A 1 93 ? -1.678 -7.171 2.552 1.00 74.19 93 LYS A O 1
ATOM 700 N N . ASN A 1 94 ? -0.637 -8.882 1.555 1.00 75.19 94 ASN A N 1
ATOM 701 C CA . ASN A 1 94 ? -1.310 -9.947 2.289 1.00 75.19 94 ASN A CA 1
ATOM 702 C C . ASN A 1 94 ? -1.022 -9.859 3.785 1.00 75.19 94 ASN A C 1
ATOM 704 O O . ASN A 1 94 ? -1.936 -9.938 4.602 1.00 75.19 94 ASN A O 1
ATOM 708 N N . GLN A 1 95 ? 0.229 -9.615 4.167 1.00 79.69 95 GLN A N 1
ATOM 709 C CA . GLN A 1 95 ? 0.588 -9.406 5.563 1.00 79.69 95 GLN A CA 1
ATOM 710 C C . GLN A 1 95 ? -0.076 -8.142 6.123 1.00 79.69 95 GLN A C 1
ATOM 712 O O . GLN A 1 95 ? -0.668 -8.195 7.199 1.00 79.69 95 GLN A O 1
ATOM 717 N N . ALA A 1 96 ? -0.039 -7.025 5.392 1.00 77.94 96 ALA A N 1
ATOM 718 C CA . ALA A 1 96 ? -0.649 -5.764 5.806 1.00 77.94 96 ALA A CA 1
ATOM 719 C C . ALA A 1 96 ? -2.178 -5.862 5.922 1.00 77.94 96 ALA A C 1
ATOM 721 O O . ALA A 1 96 ? -2.761 -5.316 6.856 1.00 77.94 96 ALA A O 1
ATOM 722 N N . MET A 1 97 ? -2.834 -6.566 5.000 1.00 77.25 97 MET A N 1
ATOM 723 C CA . MET A 1 97 ? -4.277 -6.808 5.014 1.00 77.25 97 MET A CA 1
ATOM 724 C C . MET A 1 97 ? -4.677 -7.798 6.116 1.00 77.25 97 MET A C 1
ATOM 726 O O . MET A 1 97 ? -5.699 -7.591 6.766 1.00 77.25 97 MET A O 1
ATOM 730 N N . GLY A 1 98 ? -3.878 -8.839 6.368 1.00 79.62 98 GLY A N 1
ATOM 731 C CA . GLY A 1 98 ? -4.106 -9.796 7.453 1.00 79.62 98 GLY A CA 1
ATOM 732 C C . GLY A 1 98 ? -3.950 -9.155 8.833 1.00 79.62 98 GLY A C 1
ATOM 733 O O . GLY A 1 98 ? -4.817 -9.316 9.692 1.00 79.62 98 GLY A O 1
ATOM 734 N N . ASP A 1 99 ? -2.895 -8.360 9.023 1.00 82.06 99 ASP A N 1
ATOM 735 C CA . ASP A 1 99 ? -2.659 -7.585 10.246 1.00 82.06 99 ASP A CA 1
ATOM 736 C C . ASP A 1 99 ? -3.765 -6.540 10.463 1.00 82.06 99 ASP A C 1
ATOM 738 O O . ASP A 1 99 ? -4.338 -6.455 11.549 1.00 82.06 99 ASP A O 1
ATOM 742 N N . MET A 1 100 ? -4.157 -5.821 9.407 1.00 81.56 100 MET A N 1
ATOM 743 C CA . MET A 1 100 ? -5.282 -4.887 9.442 1.00 81.56 100 MET A CA 1
ATOM 744 C C . MET A 1 100 ? -6.603 -5.589 9.777 1.00 81.56 100 MET A C 1
ATOM 746 O O . MET A 1 100 ? -7.359 -5.087 10.601 1.00 81.56 100 MET A O 1
ATOM 750 N N . SER A 1 101 ? -6.897 -6.746 9.179 1.00 81.62 101 SER A N 1
ATOM 751 C CA . SER A 1 101 ? -8.132 -7.491 9.449 1.00 81.62 101 SER A CA 1
ATOM 752 C C . SER A 1 101 ? -8.205 -7.944 10.913 1.00 81.62 101 SER A C 1
ATOM 754 O O . SER A 1 101 ? -9.199 -7.691 11.598 1.00 81.62 101 SER A O 1
ATOM 756 N N . ALA A 1 102 ? -7.112 -8.506 11.442 1.00 83.19 102 ALA A N 1
ATOM 757 C CA . ALA A 1 102 ? -7.011 -8.878 12.851 1.00 83.19 102 ALA A CA 1
ATOM 758 C C . ALA A 1 102 ? -7.198 -7.665 13.777 1.00 83.19 102 ALA A C 1
ATOM 760 O O . ALA A 1 102 ? -7.987 -7.719 14.722 1.00 83.19 102 ALA A O 1
ATOM 761 N N . ARG A 1 103 ? -6.526 -6.548 13.484 1.00 83.25 103 ARG A N 1
ATOM 762 C CA . ARG A 1 103 ? -6.630 -5.309 14.263 1.00 83.25 103 ARG A CA 1
ATOM 763 C C . ARG A 1 103 ? -8.019 -4.699 14.224 1.00 83.25 103 ARG A C 1
ATOM 765 O O . ARG A 1 103 ? -8.521 -4.317 15.273 1.00 83.25 103 ARG A O 1
ATOM 772 N N . LEU A 1 104 ? -8.661 -4.646 13.059 1.00 83.19 104 LEU A N 1
ATOM 773 C CA . LEU A 1 104 ? -10.021 -4.127 12.919 1.00 83.19 104 LEU A CA 1
ATOM 774 C C . LEU A 1 104 ? -11.040 -5.000 13.652 1.00 83.19 104 LEU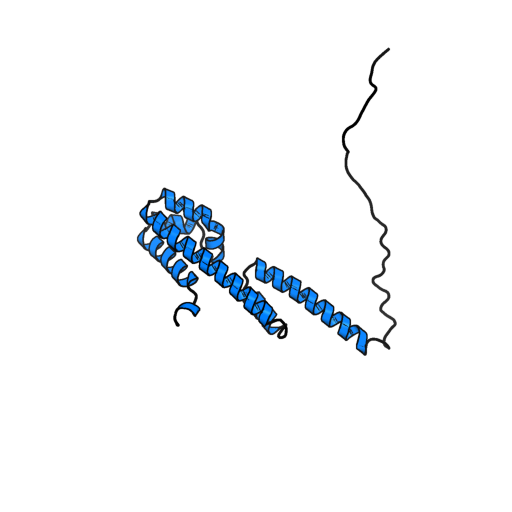 A C 1
ATOM 776 O O . LEU A 1 104 ? -11.957 -4.456 14.258 1.00 83.19 104 LEU A O 1
ATOM 780 N N . ASN A 1 105 ? -10.862 -6.323 13.667 1.00 81.19 105 ASN A N 1
ATOM 781 C CA . ASN A 1 105 ? -11.711 -7.230 14.441 1.00 81.19 105 ASN A CA 1
ATOM 782 C C . ASN A 1 105 ? -11.536 -7.003 15.957 1.00 81.19 105 ASN A C 1
ATOM 784 O O . ASN A 1 105 ? -12.509 -6.799 16.685 1.00 81.19 105 ASN A O 1
ATOM 788 N N . ILE A 1 106 ? -10.287 -6.918 16.432 1.00 85.56 106 ILE A N 1
ATOM 789 C CA . ILE A 1 106 ? -9.985 -6.595 17.837 1.00 85.56 106 ILE A CA 1
ATOM 790 C C . ILE A 1 106 ? -10.514 -5.197 18.197 1.00 85.56 106 ILE A C 1
ATOM 792 O O . ILE A 1 106 ? -11.045 -4.983 19.285 1.00 85.56 106 ILE A O 1
ATOM 796 N N . ALA A 1 107 ? -10.392 -4.227 17.296 1.00 84.75 107 ALA A N 1
ATOM 797 C CA . ALA A 1 107 ? -10.907 -2.881 17.475 1.00 84.75 107 ALA A CA 1
ATOM 798 C C . ALA A 1 107 ? -12.438 -2.856 17.530 1.00 84.75 107 ALA A C 1
ATOM 800 O O . ALA A 1 107 ? -12.990 -2.209 18.414 1.00 84.75 107 ALA A O 1
ATOM 801 N N . ALA A 1 108 ? -13.123 -3.608 16.665 1.00 81.62 108 ALA A N 1
ATOM 802 C CA . ALA A 1 108 ? -14.579 -3.741 16.686 1.00 81.62 108 ALA A CA 1
ATOM 803 C C . ALA A 1 108 ? -15.074 -4.339 18.009 1.00 81.62 108 ALA A C 1
ATOM 805 O O . ALA A 1 108 ? -16.085 -3.889 18.542 1.00 81.62 108 ALA A O 1
ATOM 806 N N . ALA A 1 109 ? -14.328 -5.291 18.580 1.00 81.56 109 ALA A N 1
ATOM 807 C CA . ALA A 1 109 ? -14.613 -5.846 19.901 1.00 81.56 109 ALA A CA 1
ATOM 808 C C . ALA A 1 109 ? -14.333 -4.860 21.056 1.00 81.56 109 ALA A C 1
ATOM 810 O O . ALA A 1 109 ? -15.017 -4.904 22.077 1.00 81.56 109 ALA A O 1
ATOM 811 N N . GLN A 1 110 ? -13.341 -3.973 20.913 1.00 84.38 110 GLN A N 1
ATOM 812 C CA . GLN A 1 110 ? -13.020 -2.932 21.902 1.00 84.38 110 GLN A CA 1
ATOM 813 C C . GLN A 1 110 ? -13.990 -1.748 21.858 1.00 84.38 110 GLN A C 1
ATOM 815 O O . GLN A 1 110 ? -14.223 -1.107 22.882 1.00 84.38 110 GLN A O 1
ATOM 820 N N . GLY A 1 111 ? -14.546 -1.452 20.684 1.00 83.31 111 GLY A N 1
ATOM 821 C CA . GLY A 1 111 ? -15.558 -0.427 20.492 1.00 83.31 111 GLY A CA 1
ATOM 822 C C . GLY A 1 111 ? -15.195 0.649 19.459 1.00 83.31 111 GLY A C 1
ATOM 823 O O . GLY A 1 111 ? -14.136 0.620 18.829 1.00 83.31 111 GLY A O 1
ATOM 824 N N . PRO A 1 112 ? -16.093 1.636 19.279 1.00 79.81 112 PRO A N 1
ATOM 825 C CA . PRO A 1 112 ? -16.027 2.628 18.203 1.00 79.81 112 PRO A CA 1
ATOM 826 C C . PRO A 1 112 ? -14.708 3.412 18.130 1.00 79.81 112 PRO A C 1
ATOM 828 O O . PRO A 1 112 ? -14.167 3.615 17.047 1.00 79.81 112 PRO A O 1
ATOM 831 N N . GLU A 1 113 ? -14.163 3.844 19.265 1.00 84.25 113 GLU A N 1
ATOM 832 C CA . GLU A 1 113 ? -12.937 4.655 19.297 1.00 84.25 113 GLU A CA 1
ATOM 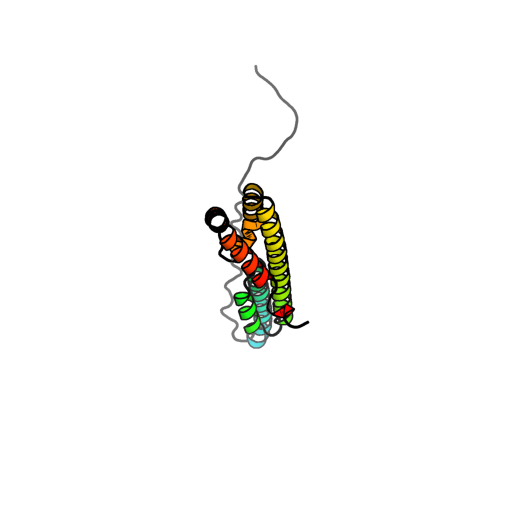833 C C . GLU A 1 113 ? -11.708 3.886 18.793 1.00 84.25 113 GLU A C 1
ATOM 835 O O . GLU A 1 113 ? -10.878 4.441 18.069 1.00 84.25 113 GLU A O 1
ATOM 840 N N . ALA A 1 114 ? -11.612 2.593 19.121 1.00 88.06 114 ALA A N 1
ATOM 841 C CA . ALA A 1 114 ? -10.535 1.737 18.639 1.00 88.06 114 ALA A CA 1
ATOM 842 C C . ALA A 1 114 ? -10.644 1.523 17.124 1.00 88.06 114 ALA A C 1
ATOM 844 O O . ALA A 1 114 ? -9.636 1.588 16.424 1.00 88.06 114 ALA A O 1
ATOM 845 N N . VAL A 1 115 ? -11.861 1.327 16.604 1.00 85.25 115 VAL A N 1
ATOM 846 C CA . VAL A 1 115 ? -12.092 1.141 15.162 1.00 85.25 115 VAL A CA 1
ATOM 847 C C . VAL A 1 115 ? -11.689 2.383 14.382 1.00 85.25 115 VAL A C 1
ATOM 849 O O . VAL A 1 115 ? -10.952 2.272 13.408 1.00 85.25 115 VAL A O 1
ATOM 852 N N . MET A 1 116 ? -12.114 3.572 14.820 1.00 84.31 116 MET A N 1
ATOM 853 C CA . MET A 1 116 ? -11.728 4.822 14.162 1.00 84.31 116 MET A CA 1
ATOM 854 C C . MET A 1 116 ? -10.203 4.987 14.124 1.00 84.31 116 MET A C 1
ATOM 856 O O . MET A 1 116 ? -9.649 5.383 13.098 1.00 84.31 116 MET A O 1
ATOM 860 N N . LYS A 1 117 ? -9.521 4.651 15.225 1.00 86.94 117 LYS A N 1
ATOM 861 C CA . LYS A 1 117 ? -8.062 4.711 15.314 1.00 86.94 117 LYS A CA 1
ATOM 862 C C . LYS A 1 117 ? -7.388 3.740 14.344 1.00 86.94 117 LYS A C 1
ATOM 864 O O . LYS A 1 117 ? -6.507 4.164 13.603 1.00 86.94 117 LYS A O 1
ATOM 869 N N . GLU A 1 118 ? -7.813 2.479 14.305 1.00 86.44 118 GLU A N 1
ATOM 870 C CA . GLU A 1 118 ? -7.226 1.490 13.394 1.00 86.44 118 GLU A CA 1
ATOM 871 C C . GLU A 1 118 ? -7.525 1.822 11.926 1.00 86.44 118 GLU A C 1
ATOM 873 O O . GLU A 1 118 ? -6.631 1.751 11.089 1.00 86.44 118 GLU A O 1
ATOM 878 N N . LEU A 1 119 ? -8.735 2.285 11.598 1.00 85.44 119 LEU A N 1
ATOM 879 C CA . LEU A 1 119 ? -9.067 2.751 10.247 1.00 85.44 119 LEU A CA 1
ATOM 880 C C . LEU A 1 119 ? -8.195 3.938 9.813 1.00 85.44 119 LEU A C 1
ATOM 882 O O . LEU A 1 119 ? -7.745 3.982 8.669 1.00 85.44 119 LEU A O 1
ATOM 886 N N . ALA A 1 120 ? -7.928 4.884 10.717 1.00 84.12 120 ALA A N 1
ATOM 887 C CA . ALA A 1 120 ? -7.034 6.007 10.446 1.00 84.12 120 ALA A CA 1
ATOM 888 C C . ALA A 1 120 ? -5.570 5.555 10.296 1.00 84.12 120 ALA A C 1
ATOM 890 O O . ALA A 1 120 ? -4.875 6.015 9.393 1.00 84.12 120 ALA A O 1
ATOM 891 N N . SER A 1 121 ? -5.105 4.625 11.137 1.00 85.81 121 SER A N 1
ATOM 892 C CA . SER A 1 121 ? -3.745 4.073 11.070 1.00 85.81 121 SER A CA 1
ATOM 893 C C . SER A 1 121 ? -3.501 3.201 9.834 1.00 85.81 121 SER A C 1
ATOM 895 O O . SER A 1 121 ? -2.385 3.192 9.321 1.00 85.81 121 SER A O 1
ATOM 897 N N . HIS A 1 122 ? -4.528 2.520 9.320 1.00 80.38 122 HIS A N 1
ATOM 898 C CA . HIS A 1 122 ? -4.446 1.623 8.160 1.00 80.38 122 HIS A CA 1
ATOM 899 C C . HIS A 1 122 ? -5.067 2.220 6.881 1.00 80.38 122 HIS A C 1
ATOM 901 O O . HIS A 1 122 ? -5.436 1.495 5.953 1.00 80.38 122 HIS A O 1
ATOM 907 N N . GLN A 1 123 ? -5.145 3.554 6.793 1.00 78.19 123 GLN A N 1
ATOM 908 C CA . GLN A 1 123 ? -5.712 4.267 5.642 1.00 78.19 123 GLN A CA 1
ATOM 909 C C . GLN A 1 123 ? -5.047 3.889 4.311 1.00 78.19 123 GLN A C 1
ATOM 911 O O . GLN A 1 123 ? -5.742 3.727 3.312 1.00 78.19 123 GLN A O 1
ATOM 916 N N . SER A 1 124 ? -3.723 3.730 4.279 1.00 74.44 124 SER A N 1
ATOM 917 C CA . SER A 1 124 ? -3.004 3.378 3.048 1.00 74.44 124 SER A CA 1
ATOM 918 C C . SER A 1 124 ? -3.436 2.012 2.508 1.00 74.44 124 SER A C 1
ATOM 920 O O . SER A 1 124 ? -3.669 1.869 1.311 1.00 74.44 124 SER A O 1
ATOM 922 N N . THR A 1 125 ? -3.611 1.022 3.386 1.00 76.38 125 THR A N 1
ATOM 923 C CA . THR A 1 125 ? -4.067 -0.328 3.019 1.00 76.38 125 THR A CA 1
ATOM 924 C C . THR A 1 125 ? -5.525 -0.315 2.559 1.00 76.38 125 THR A C 1
ATOM 926 O O . THR A 1 125 ? -5.859 -0.955 1.565 1.00 76.38 125 THR A O 1
ATOM 929 N N . LEU A 1 126 ? -6.378 0.477 3.220 1.00 78.06 126 LEU A N 1
ATOM 930 C CA . LEU A 1 126 ? -7.764 0.733 2.811 1.00 78.06 126 LEU A CA 1
ATOM 931 C C . LEU A 1 126 ? -7.837 1.360 1.406 1.00 78.06 126 LEU A C 1
ATOM 933 O O . LEU A 1 126 ? -8.563 0.877 0.538 1.00 78.06 126 LEU A O 1
ATOM 937 N N . GLN A 1 127 ? -7.019 2.375 1.126 1.00 77.00 127 GLN A N 1
ATOM 938 C CA . GLN A 1 127 ? -6.966 3.005 -0.197 1.00 77.00 127 GLN A CA 1
ATOM 939 C C . GLN A 1 127 ? -6.471 2.047 -1.287 1.00 77.00 127 GLN A C 1
ATOM 941 O O . GLN A 1 127 ? -6.975 2.088 -2.408 1.00 77.00 127 GLN A O 1
ATOM 946 N N . GLN A 1 128 ? -5.548 1.136 -0.962 1.00 70.62 128 GLN A N 1
ATOM 947 C CA . GLN A 1 128 ? -5.059 0.114 -1.896 1.00 70.62 128 GLN A CA 1
ATOM 948 C C . GLN A 1 128 ? -6.113 -0.926 -2.310 1.00 70.62 128 GLN A C 1
ATOM 950 O O . GLN A 1 128 ? -5.907 -1.634 -3.299 1.00 70.62 128 GLN A O 1
ATOM 955 N N . ILE A 1 129 ? -7.215 -1.041 -1.565 1.00 71.69 129 ILE A N 1
ATOM 956 C CA . ILE A 1 129 ? -8.382 -1.868 -1.918 1.00 71.69 129 ILE A CA 1
ATOM 957 C C . ILE A 1 129 ? -9.581 -1.035 -2.383 1.00 71.69 129 ILE A C 1
ATOM 959 O O . ILE A 1 129 ? -10.650 -1.585 -2.629 1.00 71.69 129 ILE A O 1
ATOM 963 N N . GLY A 1 130 ? -9.416 0.286 -2.506 1.00 69.62 130 GLY A N 1
ATOM 964 C CA . GLY A 1 130 ? -10.482 1.202 -2.910 1.00 69.62 130 GLY A CA 1
ATOM 965 C C . GLY A 1 130 ? -11.532 1.468 -1.829 1.00 69.62 130 GLY A C 1
ATOM 966 O O . GLY A 1 130 ? -12.620 1.938 -2.152 1.00 69.62 130 GLY A O 1
ATOM 967 N N . VAL A 1 131 ? -11.229 1.185 -0.559 1.00 77.75 131 VAL A N 1
ATOM 968 C CA . VAL A 1 131 ? -12.110 1.474 0.579 1.00 77.75 131 VAL A CA 1
ATOM 969 C C . VAL A 1 131 ? -11.612 2.735 1.277 1.00 77.75 131 VAL A C 1
ATOM 971 O O . VAL A 1 131 ? -10.434 2.856 1.596 1.00 77.75 131 VAL A O 1
ATOM 974 N N . SER A 1 132 ? -12.498 3.687 1.555 1.00 81.12 132 SER A N 1
ATOM 975 C CA . SER A 1 132 ? -12.136 4.855 2.367 1.00 81.12 132 SER A CA 1
ATOM 976 C C . SER A 1 132 ? -12.355 4.574 3.858 1.00 81.12 132 SER A C 1
ATOM 978 O O . SER A 1 132 ? -13.365 3.961 4.214 1.00 81.12 132 SER A O 1
ATOM 980 N N . PRO A 1 133 ? -11.489 5.073 4.762 1.00 77.81 133 PRO A N 1
ATOM 981 C CA . PRO A 1 133 ? -11.696 4.933 6.206 1.00 77.81 133 PRO A CA 1
ATOM 982 C C . PRO A 1 133 ? -13.032 5.537 6.665 1.00 77.81 133 PRO A C 1
ATOM 984 O O . PRO A 1 133 ? -13.687 4.977 7.536 1.00 77.81 133 PRO A O 1
ATOM 987 N N . GLU A 1 134 ? -13.493 6.618 6.028 1.00 81.62 134 GLU A N 1
ATOM 988 C CA . GLU A 1 134 ? -14.806 7.222 6.292 1.00 81.62 134 GLU A CA 1
ATOM 989 C C . GLU A 1 134 ? -15.975 6.303 5.909 1.00 81.62 134 GLU A C 1
ATOM 991 O O . GLU A 1 134 ? -16.956 6.223 6.646 1.00 81.62 134 GLU A O 1
ATOM 996 N N . GLN A 1 135 ? -15.863 5.577 4.790 1.00 81.62 135 GLN A N 1
ATOM 997 C CA . GLN A 1 135 ? -16.877 4.605 4.367 1.00 81.62 135 GLN A CA 1
ATOM 998 C C . GLN A 1 135 ? -16.910 3.412 5.318 1.00 81.62 135 GLN A C 1
ATOM 1000 O O . GLN A 1 135 ? -17.979 3.033 5.780 1.00 81.62 135 GLN A O 1
ATOM 1005 N N . ALA A 1 136 ? -15.746 2.854 5.663 1.00 81.12 136 ALA A N 1
ATOM 1006 C CA . ALA A 1 136 ? -15.656 1.760 6.626 1.00 81.12 136 ALA A CA 1
ATOM 1007 C C . ALA A 1 136 ? -16.223 2.168 7.999 1.00 81.12 136 ALA A C 1
ATOM 1009 O O . ALA A 1 136 ? -16.948 1.401 8.629 1.00 81.12 136 ALA A O 1
ATOM 1010 N N . TRP A 1 137 ? -15.961 3.404 8.428 1.00 84.56 137 TRP A N 1
ATOM 1011 C CA . TRP A 1 137 ? -16.508 3.967 9.658 1.00 84.56 137 TRP A CA 1
ATOM 1012 C C . TRP A 1 137 ? -18.027 4.169 9.610 1.00 84.56 137 TRP A C 1
ATOM 1014 O O . TRP A 1 137 ? -18.721 3.834 10.570 1.00 84.56 137 TRP A O 1
ATOM 1024 N N . GLN A 1 138 ? -18.566 4.672 8.495 1.00 84.06 138 GLN A N 1
ATOM 1025 C CA . GLN A 1 138 ? -20.014 4.759 8.291 1.00 84.06 138 GLN A CA 1
ATOM 1026 C C . GLN A 1 138 ? -20.670 3.380 8.321 1.00 84.06 138 GLN A C 1
ATOM 1028 O O . GLN A 1 138 ? -21.685 3.219 8.995 1.00 84.06 138 GLN A O 1
ATOM 1033 N N . THR A 1 139 ? -20.075 2.383 7.660 1.00 83.50 139 THR A N 1
ATOM 1034 C CA . THR A 1 139 ? -20.554 0.997 7.701 1.00 83.50 139 THR A CA 1
ATOM 1035 C C . THR A 1 139 ? -20.571 0.477 9.134 1.00 83.50 139 THR A C 1
ATOM 1037 O O . THR A 1 139 ? -21.578 -0.079 9.552 1.00 83.50 139 THR A O 1
ATOM 1040 N N . TYR A 1 140 ? -19.518 0.724 9.918 1.00 83.25 140 TYR A N 1
ATOM 1041 C CA . TYR A 1 140 ? -19.472 0.348 11.333 1.00 83.25 140 TYR A CA 1
ATOM 1042 C C . TYR A 1 140 ? -20.558 1.035 12.173 1.00 83.25 140 TYR A C 1
ATOM 1044 O O . TYR A 1 140 ? -21.223 0.371 12.965 1.00 83.25 140 TYR A O 1
ATOM 1052 N N . GLN A 1 141 ? -20.781 2.342 11.984 1.00 83.69 141 GLN A N 1
ATOM 1053 C CA . GLN A 1 141 ? -21.843 3.075 12.686 1.00 83.69 141 GLN A CA 1
ATOM 1054 C C . GLN A 1 141 ? -23.248 2.603 12.308 1.00 83.69 141 GLN A C 1
ATOM 1056 O O . GLN A 1 141 ? -24.129 2.563 13.165 1.00 83.69 141 GLN A O 1
ATOM 1061 N N . GLN A 1 142 ? -23.477 2.291 11.032 1.00 84.25 142 GLN A N 1
ATOM 1062 C CA . GLN A 1 142 ? -24.780 1.843 10.548 1.00 84.25 142 GLN A CA 1
ATOM 1063 C C . GLN A 1 142 ? -25.050 0.379 10.895 1.00 84.25 142 GLN A C 1
ATOM 1065 O O . GLN A 1 142 ? -26.188 0.010 11.180 1.00 84.25 142 GLN A O 1
ATOM 1070 N N . SER A 1 143 ? -24.033 -0.476 10.816 1.00 81.06 143 SER A N 1
ATOM 1071 C CA . SER A 1 143 ? -24.151 -1.922 10.983 1.00 81.06 143 SER A CA 1
ATOM 1072 C C . SER A 1 143 ? -22.802 -2.536 11.381 1.00 81.06 143 SER A C 1
ATOM 1074 O O . SER A 1 143 ? -21.968 -2.804 10.510 1.00 81.06 143 SER A O 1
ATOM 1076 N N . PRO A 1 144 ? -22.584 -2.847 12.672 1.00 73.81 144 PRO A N 1
ATOM 1077 C CA . PRO A 1 144 ? -21.365 -3.531 13.108 1.00 73.81 144 PRO A CA 1
ATOM 1078 C C . PRO A 1 144 ? -21.166 -4.890 12.408 1.00 73.81 144 PRO A C 1
ATOM 1080 O O . PRO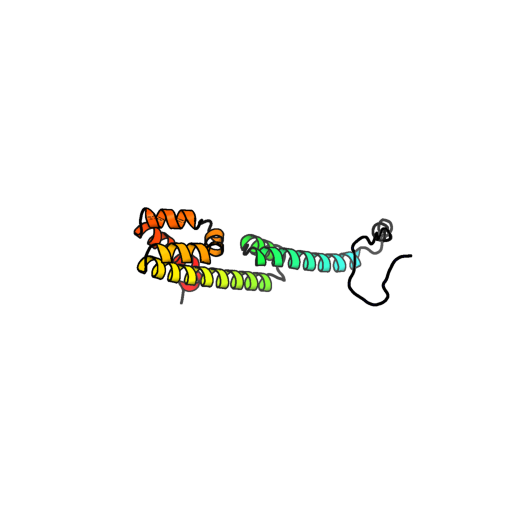 A 1 144 ? -20.032 -5.277 12.137 1.00 73.81 144 PRO A O 1
ATOM 1083 N N . GLU A 1 145 ? -22.251 -5.574 12.023 1.00 79.38 145 GLU A N 1
ATOM 1084 C CA . GLU A 1 145 ? -22.212 -6.800 11.205 1.00 79.38 145 GLU A CA 1
ATOM 1085 C C . GLU A 1 145 ? -21.667 -6.556 9.787 1.00 79.38 145 GLU A C 1
ATOM 1087 O O . GLU A 1 145 ? -20.855 -7.335 9.290 1.00 79.38 145 GLU A O 1
ATOM 1092 N N . GLY A 1 146 ? -22.061 -5.451 9.144 1.00 79.06 146 GLY A N 1
ATOM 1093 C CA . GLY A 1 146 ? -21.562 -5.078 7.817 1.00 79.06 146 GLY A CA 1
ATOM 1094 C C . GLY A 1 146 ? -20.078 -4.718 7.844 1.00 79.06 146 GLY A C 1
ATOM 1095 O O . GLY A 1 146 ? -19.342 -5.026 6.910 1.00 79.06 146 GLY A O 1
ATOM 1096 N N . PHE A 1 147 ? -19.611 -4.126 8.943 1.00 81.62 147 PHE A N 1
ATOM 1097 C CA . PHE A 1 147 ? -18.191 -3.874 9.151 1.00 81.62 147 PHE A CA 1
ATOM 1098 C C . PHE A 1 147 ? -17.399 -5.167 9.344 1.00 81.62 147 PHE A C 1
ATOM 1100 O O . PHE A 1 147 ? -16.361 -5.330 8.708 1.00 81.62 147 PHE A O 1
ATOM 1107 N N . ALA A 1 148 ? -17.909 -6.105 10.148 1.00 77.56 148 ALA A N 1
ATOM 1108 C CA . ALA A 1 148 ? -17.282 -7.411 10.334 1.00 77.56 148 ALA A CA 1
ATOM 1109 C C . ALA A 1 148 ? -17.142 -8.172 9.005 1.00 77.56 148 ALA A C 1
ATOM 1111 O O . ALA A 1 148 ? -16.077 -8.718 8.730 1.00 77.56 148 ALA A O 1
ATOM 1112 N N . GLN A 1 149 ? -18.162 -8.133 8.139 1.00 80.19 149 GLN A N 1
ATOM 1113 C CA . GLN A 1 149 ? -18.076 -8.688 6.783 1.00 80.19 149 GLN A CA 1
ATOM 1114 C C . GLN A 1 149 ? -17.024 -7.986 5.924 1.00 80.19 149 GLN A C 1
ATOM 1116 O O . GLN A 1 149 ? -16.316 -8.644 5.174 1.00 80.19 149 GLN A O 1
ATOM 1121 N N . LEU A 1 150 ? -16.896 -6.663 6.032 1.00 78.56 150 LEU A N 1
ATOM 1122 C CA . LEU A 1 150 ? -15.893 -5.886 5.301 1.00 78.56 150 LEU A CA 1
ATOM 1123 C C . LEU A 1 150 ? -14.475 -6.279 5.746 1.00 78.56 150 LEU A C 1
ATOM 1125 O O . LEU A 1 150 ? -13.599 -6.502 4.916 1.00 78.56 150 LEU A O 1
ATOM 1129 N N . THR A 1 151 ? -14.265 -6.438 7.052 1.00 75.69 151 THR A N 1
ATOM 1130 C CA . THR A 1 151 ? -13.010 -6.919 7.643 1.00 75.69 151 THR A CA 1
ATOM 1131 C C . THR A 1 151 ? -12.689 -8.366 7.260 1.00 75.69 151 THR A C 1
ATOM 1133 O O . THR A 1 151 ? -11.528 -8.674 6.980 1.00 75.69 151 THR A O 1
ATOM 1136 N N . ASP A 1 152 ? -13.699 -9.235 7.214 1.00 78.56 152 ASP A N 1
ATOM 1137 C CA . ASP A 1 152 ? -13.585 -10.629 6.774 1.00 78.56 152 ASP A CA 1
ATOM 1138 C C . ASP A 1 152 ? -13.225 -10.717 5.285 1.00 78.56 152 ASP A C 1
ATOM 1140 O O . ASP A 1 152 ? -12.286 -11.418 4.918 1.00 78.56 152 ASP A O 1
ATOM 1144 N N . LEU A 1 153 ? -13.861 -9.902 4.434 1.00 76.25 153 LEU A N 1
ATOM 1145 C CA . LEU A 1 153 ? -13.548 -9.814 3.005 1.00 76.25 153 LEU A CA 1
ATOM 1146 C C . LEU A 1 153 ? -12.107 -9.356 2.766 1.00 76.25 153 LEU A C 1
ATOM 1148 O O . LEU A 1 153 ? -11.423 -9.898 1.900 1.00 76.25 153 LEU A O 1
ATOM 1152 N N . ILE A 1 154 ? -11.636 -8.377 3.546 1.00 77.44 154 ILE A N 1
ATOM 1153 C CA . ILE A 1 154 ? -10.243 -7.911 3.510 1.00 77.44 154 ILE A CA 1
ATOM 1154 C C . ILE A 1 154 ? -9.300 -9.040 3.925 1.00 77.44 154 ILE A C 1
ATOM 1156 O O . ILE A 1 154 ? -8.296 -9.258 3.252 1.00 77.44 154 ILE A O 1
ATOM 1160 N N . GLY A 1 155 ? -9.646 -9.787 4.976 1.00 71.00 155 GLY A N 1
ATOM 1161 C CA . GLY A 1 155 ? -8.909 -10.970 5.413 1.00 71.00 155 GLY A CA 1
ATOM 1162 C C . GLY A 1 155 ? -8.866 -12.060 4.339 1.00 71.00 155 GLY A C 1
ATOM 1163 O O . GLY A 1 155 ? -7.796 -12.573 4.038 1.00 71.00 155 GLY A O 1
ATOM 1164 N N . MET A 1 156 ? -9.984 -12.365 3.677 1.00 69.00 156 MET A N 1
ATOM 1165 C CA . MET A 1 156 ? -10.019 -13.316 2.559 1.00 69.00 156 MET A CA 1
ATOM 1166 C C . MET A 1 156 ? -9.160 -12.852 1.378 1.00 69.00 156 MET A C 1
ATOM 1168 O O . MET A 1 156 ? -8.457 -13.663 0.776 1.00 69.00 156 MET A O 1
ATOM 1172 N N . HIS A 1 157 ? -9.177 -11.556 1.056 1.00 65.25 157 HIS A N 1
ATOM 1173 C CA . HIS A 1 157 ? -8.342 -10.994 -0.007 1.00 65.25 157 HIS A CA 1
ATOM 1174 C C . HIS A 1 157 ? -6.846 -11.028 0.350 1.00 65.25 157 HIS A C 1
ATOM 1176 O O . HIS A 1 157 ? -6.017 -11.197 -0.541 1.00 65.25 157 HIS A O 1
ATOM 1182 N N . ALA A 1 158 ? -6.526 -10.921 1.645 1.00 61.56 158 ALA A N 1
ATOM 1183 C CA . ALA A 1 158 ? -5.185 -11.017 2.215 1.00 61.56 158 ALA A CA 1
ATOM 1184 C C . ALA A 1 158 ? -4.595 -12.428 2.191 1.00 61.56 158 ALA A C 1
ATOM 1186 O O . ALA A 1 158 ? -3.395 -12.602 2.347 1.00 61.56 158 ALA A O 1
ATOM 1187 N N . VAL A 1 159 ? -5.420 -13.466 2.092 1.00 58.72 159 VAL A N 1
ATOM 1188 C CA . VAL A 1 159 ? -4.915 -14.844 2.129 1.00 58.72 159 VAL A CA 1
ATOM 1189 C C . VAL A 1 159 ? -4.366 -15.256 0.761 1.00 58.72 159 VAL A C 1
ATOM 1191 O O . VAL A 1 159 ? -3.496 -16.124 0.688 1.00 58.72 159 VAL A O 1
ATOM 1194 N N . GLY A 1 160 ? -4.799 -14.591 -0.318 1.00 48.22 160 GLY A N 1
ATOM 1195 C CA . GLY A 1 160 ? -4.471 -14.966 -1.689 1.00 48.22 160 GLY A CA 1
ATOM 1196 C C . GLY A 1 160 ? -4.940 -16.395 -2.036 1.00 48.22 160 GLY A C 1
ATOM 1197 O O . GLY A 1 160 ? -5.126 -17.250 -1.169 1.00 48.22 160 GLY A O 1
ATOM 1198 N N . PRO A 1 161 ? -5.127 -16.730 -3.320 1.00 48.34 161 PRO A N 1
ATOM 1199 C CA . PRO A 1 161 ? -5.482 -18.097 -3.715 1.00 48.34 161 PRO A CA 1
ATOM 1200 C C . PRO A 1 161 ? -4.384 -19.136 -3.398 1.00 48.34 161 PRO A C 1
ATOM 1202 O O . PRO A 1 161 ? -4.640 -20.334 -3.480 1.00 48.34 161 PRO A O 1
ATOM 1205 N N . GLU A 1 162 ? -3.173 -18.710 -3.022 1.00 46.94 162 GLU A N 1
ATOM 1206 C CA . GLU A 1 162 ? -2.020 -19.595 -2.794 1.00 46.94 162 GLU A CA 1
ATOM 1207 C C . GLU A 1 162 ? -2.040 -20.343 -1.450 1.00 46.94 162 GLU A C 1
ATOM 1209 O O . GLU A 1 162 ? -1.279 -21.289 -1.278 1.00 46.94 162 GLU A O 1
ATOM 1214 N N . LYS A 1 163 ? -2.925 -19.988 -0.509 1.00 46.66 163 LYS A N 1
ATOM 1215 C CA . LYS A 1 163 ? -3.066 -20.702 0.778 1.00 46.66 163 LYS A CA 1
ATOM 1216 C C . LYS A 1 163 ? -4.239 -21.691 0.830 1.00 46.66 163 LYS A C 1
ATOM 1218 O O . LYS A 1 163 ? -4.442 -22.319 1.860 1.00 46.66 163 LYS A O 1
ATOM 1223 N N . TYR A 1 164 ? -4.979 -21.871 -0.269 1.00 44.97 164 TYR A N 1
ATOM 1224 C CA . TYR A 1 164 ? -6.046 -22.882 -0.373 1.00 44.97 164 TYR A CA 1
ATOM 1225 C C . TYR A 1 164 ? -5.534 -24.310 -0.666 1.00 44.97 164 TYR A C 1
ATOM 1227 O O . TYR A 1 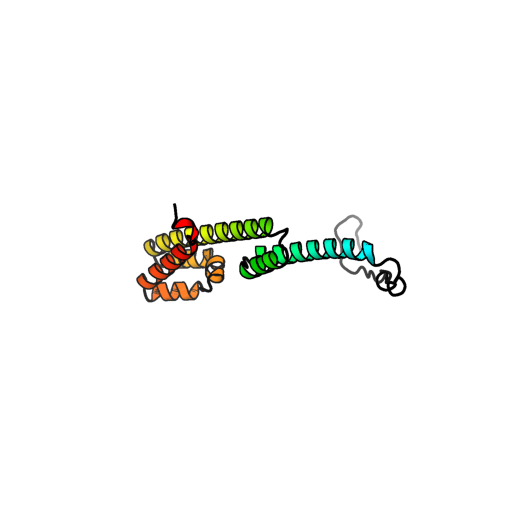164 ? -6.342 -25.234 -0.729 1.00 44.97 164 TYR A O 1
ATOM 1235 N N . PHE A 1 165 ? -4.223 -24.498 -0.860 1.00 38.91 165 PHE A N 1
ATOM 1236 C CA . PHE A 1 165 ? -3.621 -25.764 -1.303 1.00 38.91 165 PHE A CA 1
ATOM 1237 C C . PHE A 1 165 ? -2.397 -26.199 -0.469 1.00 38.91 165 PHE A C 1
ATOM 1239 O O . PHE A 1 165 ? -1.410 -26.648 -1.049 1.00 38.91 165 PHE A O 1
ATOM 1246 N N . ASP A 1 166 ? -2.447 -26.075 0.861 1.00 43.25 166 ASP A N 1
ATOM 1247 C CA . ASP A 1 166 ? -1.545 -26.826 1.762 1.00 43.25 166 ASP A CA 1
ATOM 1248 C C . ASP A 1 166 ? -2.349 -27.828 2.601 1.00 43.25 166 ASP A C 1
ATOM 1250 O O . ASP A 1 166 ? -3.372 -27.406 3.194 1.00 43.25 166 ASP A O 1
#

Foldseek 3Di:
DDDDDDDDDDDDDDDDDDPPDDDPPDPPPPPDPPPCPPVVVVVVVVVLVVVLVVQLVVCLVVLPLVSLVVSCVVCVVCVVVSVVSNVVSLLVLLVLLQVLLVQCVVQLVVHLVSNLVSLVVSQVSCVVVPHGSVNLSVLCVVPVVSNNVVSVVSNVSSCPPVNVPD

pLDDT: mean 70.16, std 15.88, range [35.44, 88.06]

Organism: NCBI:txid340190

Mean predicted aligned error: 17.44 Å

InterPro domains:
  IPR031619 DNA transfer protein [PF16928] (22-166)

Radius of gyration: 28.02 Å; Cα contacts (8 Å, |Δi|>4): 93; chains: 1; bounding box: 60×87×64 Å

Sequence (166 aa):
MQVANQNAPGQPSLSNYDFSQRPNVGVQLAQGIGAVGQAIQQNEAAQRLSDFQKAFGQAYAAGDRDALRQLAATNPDQIETIRQGMGFIDADKNQAMGDMSARLNIAAAQGPEAVMKELASHQSTLQQIGVSPEQAWQTYQQSPEGFAQLTDLIGMHAVGPEKYFD

Solvent-accessible surface area (backbone atoms only — not comparable to full-atom values): 9941 Å² total; per-residue (Å²): 135,87,80,88,82,85,84,89,88,84,86,87,84,81,89,81,86,84,74,94,77,75,80,88,82,81,80,86,84,86,83,62,91,86,64,57,81,65,57,49,59,57,53,50,55,56,48,51,53,51,53,46,53,52,53,48,51,50,21,59,74,68,62,35,61,66,57,37,51,52,48,28,73,77,34,66,93,48,30,65,62,40,51,50,51,50,49,51,47,46,51,51,50,19,49,54,30,38,54,47,22,53,49,43,52,54,16,58,74,72,32,72,70,46,30,56,50,47,35,64,75,42,35,71,64,32,51,76,74,74,40,51,48,68,56,54,49,49,38,37,73,76,32,59,69,57,31,52,51,52,37,48,51,43,31,59,64,22,54,49,85,80,67,82,77,124

Secondary structure (DSSP, 8-state):
-------------------------S---SS-TTSHHHHHHHHHHHHHHHHHHHHHHHHHHHT-HHHHHHHHHH-GGGHHHHHHHHHHHHHHHHHHHHHHHHHHHHHHHH-HHHHHHHHHHTHHHHHHTT--HHHHHHHHHH-HHHHHHHHHHHHHHHH-GGGS--

Nearest PDB structures (foldseek):
  5tpt-assembly1_A  TM=3.002E-01  e=5.241E+00  Homo sapiens